Protein AF-A0AAE2YHD2-F1 (afdb_monomer_lite)

Radius of gyration: 17.14 Å; chains: 1; bounding box: 37×42×49 Å

Structure (mmCIF, N/CA/C/O backbone):
data_AF-A0AAE2YHD2-F1
#
_entry.id   AF-A0AAE2YHD2-F1
#
loop_
_atom_site.group_PDB
_atom_site.id
_atom_site.type_symbol
_atom_site.label_atom_id
_atom_site.label_alt_id
_atom_site.label_comp_id
_atom_site.label_asym_id
_atom_site.label_entity_id
_atom_site.label_seq_id
_atom_site.pdbx_PDB_ins_code
_atom_site.Cartn_x
_atom_site.Cartn_y
_atom_site.Cartn_z
_atom_site.occupancy
_atom_site.B_iso_or_equiv
_atom_site.auth_seq_id
_atom_site.auth_comp_id
_atom_site.auth_asym_id
_atom_site.auth_atom_id
_atom_site.pdbx_PDB_model_num
ATOM 1 N N . MET A 1 1 ? -0.816 31.999 5.909 1.00 39.34 1 MET A N 1
ATOM 2 C CA . MET A 1 1 ? -0.049 30.997 5.133 1.00 39.34 1 MET A CA 1
ATOM 3 C C . MET A 1 1 ? -0.759 30.844 3.803 1.00 39.34 1 MET A C 1
ATOM 5 O O . MET A 1 1 ? -1.896 30.396 3.809 1.00 39.34 1 MET A O 1
ATOM 9 N N . SER A 1 2 ? -0.170 31.330 2.710 1.00 42.66 2 SER A N 1
ATOM 10 C CA . SER A 1 2 ? -0.795 31.276 1.387 1.00 42.66 2 SER A CA 1
ATOM 11 C C . SER A 1 2 ? -0.943 29.819 0.939 1.00 42.66 2 SER A C 1
ATOM 13 O O . SER A 1 2 ? 0.023 29.054 0.925 1.00 42.66 2 SER A O 1
ATOM 15 N N . GLU A 1 3 ? -2.167 29.418 0.602 1.00 54.53 3 GLU A N 1
ATOM 16 C CA . GLU A 1 3 ? -2.413 28.194 -0.154 1.00 54.53 3 GLU A CA 1
ATOM 17 C C . GLU A 1 3 ? -1.799 28.386 -1.541 1.00 54.53 3 GLU A C 1
ATOM 19 O O . GLU A 1 3 ? -2.407 28.981 -2.427 1.00 54.53 3 GLU A O 1
ATOM 24 N N . SER A 1 4 ? -0.563 27.923 -1.741 1.00 54.78 4 SER A N 1
ATOM 25 C CA . SER A 1 4 ? -0.066 27.755 -3.104 1.00 54.78 4 SER A CA 1
ATOM 26 C C . SER A 1 4 ? -0.965 26.726 -3.794 1.00 54.78 4 SER A C 1
ATOM 28 O O . SER A 1 4 ? -1.002 25.545 -3.434 1.00 54.78 4 SER A O 1
ATOM 30 N N . SER A 1 5 ? -1.767 27.185 -4.752 1.00 63.53 5 SER A N 1
ATOM 31 C CA . SER A 1 5 ? -2.599 26.329 -5.587 1.00 63.53 5 SER A CA 1
ATOM 32 C C . SER A 1 5 ? -1.690 25.580 -6.558 1.00 63.53 5 SER A C 1
ATOM 34 O O . SER A 1 5 ? -1.483 25.983 -7.698 1.00 63.53 5 SER A O 1
ATOM 36 N N . TYR A 1 6 ? -1.084 24.482 -6.097 1.00 69.81 6 TYR A N 1
ATOM 37 C CA . TYR A 1 6 ? -0.305 23.603 -6.966 1.00 69.81 6 TYR A CA 1
ATOM 38 C C . TYR A 1 6 ? -1.170 23.176 -8.157 1.00 69.81 6 TYR A C 1
ATOM 40 O O . TYR A 1 6 ? -2.087 22.362 -8.018 1.00 69.81 6 TYR A O 1
ATOM 48 N N . GLN A 1 7 ? -0.886 23.727 -9.337 1.00 83.44 7 GLN A N 1
ATOM 49 C CA . GLN A 1 7 ? -1.590 23.358 -10.553 1.00 83.44 7 GLN A CA 1
ATOM 50 C C . GLN A 1 7 ? -1.144 21.951 -10.958 1.00 83.44 7 GLN A C 1
ATOM 52 O O . GLN A 1 7 ? -0.040 21.744 -11.460 1.00 83.44 7 GLN A O 1
ATOM 57 N N . VAL A 1 8 ? -2.005 20.959 -10.734 1.00 82.00 8 VAL A N 1
ATOM 58 C CA . VAL A 1 8 ? -1.753 19.585 -11.177 1.00 82.00 8 VAL A CA 1
ATOM 59 C C . VAL A 1 8 ? -2.098 19.491 -12.656 1.00 82.00 8 VAL A C 1
ATOM 61 O O . VAL A 1 8 ? -3.261 19.597 -13.039 1.00 82.00 8 VAL A O 1
ATOM 64 N N . ARG A 1 9 ? -1.081 19.278 -13.491 1.00 88.50 9 ARG A N 1
ATOM 65 C CA . ARG A 1 9 ? -1.244 19.030 -14.926 1.00 88.50 9 ARG A CA 1
ATOM 66 C C . ARG A 1 9 ? -1.002 17.555 -15.227 1.00 88.50 9 ARG A C 1
ATOM 68 O O . ARG A 1 9 ? -0.116 16.932 -14.645 1.00 88.50 9 ARG A O 1
ATOM 75 N N . SER A 1 10 ? -1.790 16.996 -16.137 1.00 87.12 10 SER A N 1
ATOM 76 C CA . SER A 1 10 ? -1.624 15.628 -16.626 1.00 87.12 10 SER A CA 1
ATOM 77 C C . SER A 1 10 ? -1.395 15.637 -18.128 1.00 87.12 10 SER A C 1
ATOM 79 O O . SER A 1 10 ? -2.208 16.189 -18.865 1.00 87.12 10 SER A O 1
ATOM 81 N N . TYR A 1 11 ? -0.332 14.976 -18.573 1.00 91.31 11 TYR A N 1
ATOM 82 C CA . TYR A 1 11 ? 0.021 14.868 -19.984 1.00 91.31 11 TYR A CA 1
ATOM 83 C C . TYR A 1 11 ? -0.033 13.409 -20.427 1.00 91.31 11 TYR A C 1
ATOM 85 O O . TYR A 1 11 ? 0.329 12.503 -19.672 1.00 91.31 11 TYR A O 1
ATOM 93 N N . LYS A 1 12 ? -0.469 13.177 -21.666 1.00 91.50 12 LYS A N 1
ATOM 94 C CA . LYS A 1 12 ? -0.352 11.873 -22.319 1.00 91.50 12 LYS A CA 1
ATOM 95 C C . LYS A 1 12 ? 0.932 11.869 -23.140 1.00 91.50 12 LYS A C 1
ATOM 97 O O . LYS A 1 12 ? 1.025 12.586 -24.129 1.00 91.50 12 LYS A O 1
ATOM 102 N N . VAL A 1 13 ? 1.899 11.054 -22.739 1.00 89.50 13 VAL A N 1
ATOM 103 C CA . VAL A 1 13 ? 3.181 10.916 -23.441 1.00 89.50 13 VAL A CA 1
ATOM 104 C C . VAL A 1 13 ? 3.163 9.613 -24.234 1.00 89.50 13 VAL A C 1
ATOM 106 O O . VAL A 1 13 ? 2.867 8.556 -23.677 1.00 89.50 13 VAL A O 1
ATOM 109 N N . LYS A 1 14 ? 3.440 9.683 -25.540 1.00 92.31 14 LYS A N 1
ATOM 110 C CA . LYS A 1 14 ? 3.666 8.487 -26.364 1.00 92.31 14 LYS A CA 1
ATOM 111 C C . LYS A 1 14 ? 5.089 7.986 -26.106 1.00 92.31 14 LYS A C 1
ATOM 113 O O . LYS A 1 14 ? 6.019 8.784 -26.126 1.00 92.31 14 LYS A O 1
ATOM 118 N N . HIS A 1 15 ? 5.256 6.689 -25.870 1.00 88.81 15 HIS A N 1
ATOM 119 C CA . HIS A 1 15 ? 6.564 6.054 -25.704 1.00 88.81 15 HIS A CA 1
ATOM 120 C C . HIS A 1 15 ? 6.537 4.638 -26.285 1.00 88.81 15 HIS A C 1
ATOM 122 O O . HIS A 1 15 ? 5.486 3.998 -26.295 1.00 88.81 15 HIS A O 1
ATOM 128 N N . ASN A 1 16 ? 7.703 4.133 -2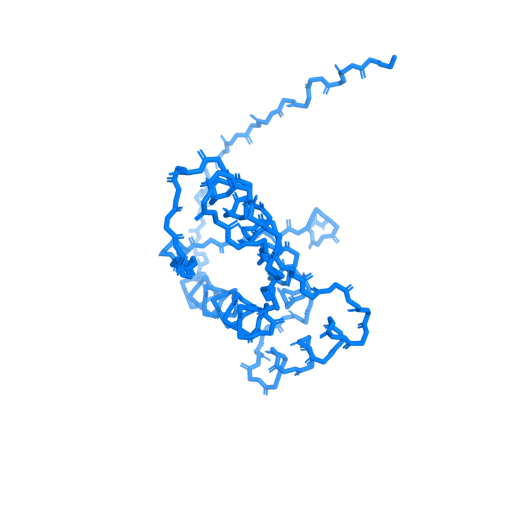6.690 1.00 91.50 16 ASN A N 1
ATOM 129 C CA . ASN A 1 16 ? 7.861 2.766 -27.202 1.00 91.50 16 ASN A CA 1
ATOM 130 C C . ASN A 1 16 ? 8.434 1.795 -26.150 1.00 91.50 16 ASN A C 1
ATOM 132 O O . ASN A 1 16 ? 8.624 0.619 -26.435 1.00 91.50 16 ASN A O 1
ATOM 136 N N . CYS A 1 17 ? 8.702 2.267 -24.925 1.00 88.50 17 CYS A N 1
ATOM 137 C CA . CYS A 1 17 ? 9.241 1.436 -23.845 1.00 88.50 17 CYS A CA 1
ATOM 138 C C . CYS A 1 17 ? 8.223 0.392 -23.356 1.00 88.50 17 CYS A C 1
ATOM 140 O O . CYS A 1 17 ? 7.089 0.755 -23.021 1.00 88.50 17 CYS A O 1
ATOM 142 N N . ASP A 1 18 ? 8.635 -0.871 -23.214 1.00 91.94 18 ASP A N 1
ATOM 143 C CA . ASP A 1 18 ? 7.814 -1.877 -22.536 1.00 91.94 18 ASP A CA 1
ATOM 14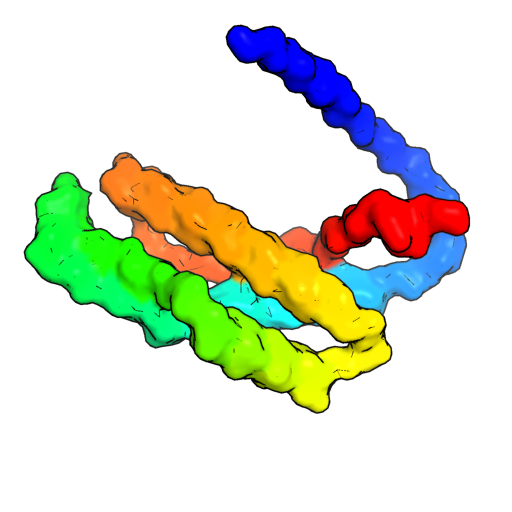4 C C . ASP A 1 18 ? 7.915 -1.728 -21.013 1.00 91.94 18 ASP A C 1
ATOM 146 O O . ASP A 1 18 ? 8.853 -2.179 -20.359 1.00 91.94 18 ASP A O 1
ATOM 150 N N . VAL A 1 19 ? 6.908 -1.075 -20.437 1.00 93.19 19 VAL A N 1
ATOM 151 C CA . VAL A 1 19 ? 6.785 -0.872 -18.988 1.00 93.19 19 VAL A CA 1
ATOM 152 C C . VAL A 1 19 ? 5.786 -1.832 -18.342 1.00 93.19 19 VAL A C 1
ATOM 154 O O . VAL A 1 19 ? 5.531 -1.730 -17.140 1.00 93.19 19 VAL A O 1
ATOM 157 N N . LYS A 1 20 ? 5.181 -2.762 -19.097 1.00 94.06 20 LYS A N 1
ATOM 158 C CA . LYS A 1 20 ? 4.080 -3.601 -18.591 1.00 94.06 20 LYS A CA 1
ATOM 159 C C . LYS A 1 20 ? 4.524 -4.451 -17.411 1.00 94.06 20 LYS A C 1
ATOM 161 O O . LYS A 1 20 ? 3.838 -4.471 -16.386 1.00 94.06 20 LYS A O 1
ATOM 166 N N . TRP A 1 21 ? 5.671 -5.114 -17.548 1.00 94.81 21 TRP A N 1
ATOM 167 C CA . TRP A 1 21 ? 6.214 -5.972 -16.499 1.00 94.81 21 TRP A CA 1
ATOM 168 C C . TRP A 1 21 ? 6.569 -5.173 -15.243 1.00 94.81 21 TRP A C 1
ATOM 170 O O . TRP A 1 21 ? 6.206 -5.569 -14.138 1.00 94.81 21 TRP A O 1
ATOM 180 N N . PHE A 1 22 ? 7.164 -3.991 -15.406 1.00 95.38 22 PHE A N 1
ATOM 181 C CA . PHE A 1 22 ? 7.470 -3.099 -14.290 1.00 95.38 22 PHE A CA 1
ATOM 182 C C . PHE A 1 22 ? 6.222 -2.636 -13.535 1.00 95.38 22 PHE A C 1
ATOM 184 O O . PHE A 1 22 ? 6.163 -2.723 -12.306 1.00 95.38 22 PHE A O 1
ATOM 191 N N . LEU A 1 23 ? 5.197 -2.184 -14.258 1.00 96.06 23 LEU A N 1
ATOM 192 C CA . LEU A 1 23 ? 3.944 -1.752 -13.645 1.00 96.06 23 LEU A CA 1
ATOM 193 C C . LEU A 1 23 ? 3.230 -2.906 -12.929 1.00 96.06 23 LEU A C 1
ATOM 195 O O . LEU A 1 23 ? 2.616 -2.691 -11.883 1.00 96.06 23 LEU A O 1
ATOM 199 N N . GLU A 1 24 ? 3.316 -4.119 -13.475 1.00 96.62 24 GLU A N 1
ATOM 200 C CA . GLU A 1 24 ? 2.768 -5.319 -12.848 1.00 96.62 24 GLU A CA 1
ATOM 201 C C . GLU A 1 24 ? 3.534 -5.676 -11.572 1.00 96.62 24 GLU A C 1
ATOM 203 O O . GLU A 1 24 ? 2.929 -5.811 -10.508 1.00 96.62 24 GLU A O 1
ATOM 208 N N . ALA A 1 25 ? 4.862 -5.745 -11.641 1.00 96.31 25 ALA A N 1
ATOM 209 C CA . ALA A 1 25 ? 5.718 -6.022 -10.495 1.00 96.31 25 ALA A CA 1
ATOM 210 C C . ALA A 1 25 ? 5.505 -4.996 -9.371 1.00 96.31 25 ALA A C 1
ATOM 212 O O . ALA A 1 25 ? 5.341 -5.373 -8.209 1.00 96.31 25 ALA A O 1
ATOM 213 N N . TYR A 1 26 ? 5.419 -3.702 -9.700 1.00 97.25 26 TYR A N 1
ATOM 214 C CA . TYR A 1 26 ? 5.133 -2.660 -8.713 1.00 97.25 26 TYR A CA 1
ATOM 215 C C . TYR A 1 26 ? 3.725 -2.794 -8.115 1.00 97.25 26 TYR A C 1
ATOM 217 O O . TYR A 1 26 ? 3.553 -2.606 -6.909 1.00 97.25 26 TYR A O 1
ATOM 225 N N . ARG A 1 27 ? 2.712 -3.165 -8.914 1.00 97.50 27 ARG A N 1
ATOM 226 C CA . ARG A 1 27 ? 1.356 -3.449 -8.409 1.00 97.50 27 ARG A CA 1
ATOM 227 C C . ARG A 1 27 ? 1.388 -4.555 -7.352 1.00 97.50 27 ARG A C 1
ATOM 229 O O . ARG A 1 27 ? 0.788 -4.387 -6.288 1.00 97.50 27 ARG A O 1
ATOM 236 N N . TRP A 1 28 ? 2.109 -5.647 -7.616 1.00 97.06 28 TRP A N 1
ATOM 237 C CA . TRP A 1 28 ? 2.293 -6.745 -6.661 1.00 97.06 28 TRP A CA 1
ATOM 238 C C . TRP A 1 28 ? 3.066 -6.310 -5.416 1.00 97.06 28 TRP A C 1
ATOM 240 O O . TRP A 1 28 ? 2.640 -6.613 -4.302 1.00 97.06 28 TRP A O 1
ATOM 250 N N . LEU A 1 29 ? 4.152 -5.549 -5.578 1.00 97.56 29 LEU A N 1
ATOM 251 C CA . LEU A 1 29 ? 4.941 -5.002 -4.471 1.00 97.56 29 LEU A CA 1
ATOM 252 C C . LEU A 1 29 ? 4.081 -4.131 -3.544 1.00 97.56 29 LEU A C 1
ATOM 254 O O . LEU A 1 29 ? 4.108 -4.289 -2.323 1.00 97.56 29 LEU A O 1
ATOM 258 N N . LEU A 1 30 ? 3.272 -3.242 -4.126 1.00 97.94 30 LEU A N 1
ATOM 259 C CA . LEU A 1 30 ? 2.356 -2.379 -3.389 1.00 97.94 30 LEU A CA 1
ATOM 260 C C . LEU A 1 30 ? 1.270 -3.186 -2.670 1.00 97.94 30 LEU A C 1
ATOM 262 O O . LEU A 1 30 ? 0.961 -2.889 -1.514 1.00 97.94 30 LEU A O 1
ATOM 266 N N . GLN A 1 31 ? 0.710 -4.214 -3.315 1.00 98.06 31 GLN A N 1
ATOM 267 C CA . GLN A 1 31 ? -0.262 -5.095 -2.668 1.00 98.06 31 GLN A CA 1
ATOM 268 C C . GLN A 1 31 ? 0.364 -5.840 -1.487 1.00 98.06 31 GLN A C 1
ATOM 270 O O . GLN A 1 31 ? -0.213 -5.831 -0.403 1.00 98.06 31 GLN A O 1
ATOM 275 N N . ARG A 1 32 ? 1.570 -6.400 -1.647 1.00 97.69 32 ARG A N 1
ATOM 276 C CA . ARG A 1 32 ? 2.309 -7.049 -0.553 1.00 97.69 32 ARG A CA 1
ATOM 277 C C . ARG A 1 32 ? 2.558 -6.088 0.608 1.00 97.69 32 ARG A C 1
ATOM 279 O O . ARG A 1 32 ? 2.366 -6.464 1.759 1.00 97.69 32 ARG A O 1
ATOM 286 N N . ALA A 1 33 ? 2.910 -4.834 0.324 1.00 98.00 33 ALA A N 1
ATOM 287 C CA . ALA A 1 33 ? 3.097 -3.822 1.362 1.00 98.00 33 ALA A CA 1
ATOM 288 C C . ALA A 1 33 ? 1.802 -3.551 2.152 1.00 98.00 33 ALA A C 1
ATOM 290 O O . ALA A 1 33 ? 1.834 -3.421 3.379 1.00 98.00 33 ALA A O 1
ATOM 291 N N . ILE A 1 34 ? 0.656 -3.488 1.462 1.00 98.38 34 ILE A N 1
ATOM 292 C CA . ILE A 1 34 ? -0.666 -3.363 2.094 1.00 98.38 34 ILE A CA 1
ATOM 293 C C . ILE A 1 34 ? -0.986 -4.606 2.921 1.00 98.38 34 ILE A C 1
ATOM 295 O O . ILE A 1 34 ? -1.455 -4.462 4.045 1.00 98.38 34 ILE A O 1
ATOM 299 N N . ASP A 1 35 ? -0.727 -5.797 2.388 1.00 98.25 35 ASP A N 1
ATOM 300 C CA . ASP A 1 35 ? -1.035 -7.074 3.029 1.00 98.25 35 ASP A CA 1
ATOM 301 C C . ASP A 1 35 ? -0.276 -7.249 4.341 1.00 98.25 35 ASP A C 1
ATOM 303 O O . ASP A 1 35 ? -0.894 -7.495 5.376 1.00 98.25 35 ASP A O 1
ATOM 307 N N . GLU A 1 36 ? 1.039 -7.050 4.319 1.00 98.00 36 GLU A N 1
ATOM 308 C CA . GLU A 1 36 ? 1.879 -7.158 5.513 1.00 98.00 36 GLU A CA 1
ATOM 309 C C . GLU A 1 36 ? 1.524 -6.095 6.557 1.00 98.00 36 GLU A C 1
ATOM 311 O O . GLU A 1 36 ? 1.410 -6.392 7.747 1.00 98.00 36 GLU A O 1
ATOM 316 N N . THR A 1 37 ? 1.249 -4.861 6.125 1.00 98.12 37 THR A N 1
ATOM 317 C CA . THR A 1 37 ? 0.795 -3.815 7.052 1.00 98.12 37 THR A CA 1
ATOM 318 C C . THR A 1 37 ? -0.576 -4.144 7.639 1.00 98.12 37 THR A C 1
ATOM 320 O O . THR A 1 37 ? -0.789 -3.925 8.827 1.00 98.12 37 THR A O 1
ATOM 323 N N . TRP A 1 38 ? -1.498 -4.680 6.834 1.00 98.25 38 TRP A N 1
ATOM 324 C CA . TRP A 1 38 ? -2.851 -5.048 7.253 1.00 98.25 38 TRP A CA 1
ATOM 325 C C . TRP A 1 38 ? -2.856 -6.165 8.296 1.00 98.25 38 TRP A C 1
ATOM 327 O O . TRP A 1 38 ? -3.567 -6.044 9.292 1.00 98.25 38 TRP A O 1
ATOM 337 N N . LYS A 1 39 ? -2.049 -7.217 8.095 1.00 97.75 39 LYS A N 1
ATOM 338 C CA . LYS A 1 39 ? -1.891 -8.330 9.052 1.00 97.75 39 LYS A CA 1
ATOM 339 C C . LYS A 1 39 ? -1.470 -7.845 10.443 1.00 97.75 39 LYS A C 1
ATOM 341 O O . LYS A 1 39 ? -1.890 -8.415 11.439 1.00 97.75 39 LYS A O 1
ATOM 346 N N . ASN A 1 40 ? -0.691 -6.766 10.498 1.00 97.88 40 ASN A N 1
ATOM 347 C CA . ASN A 1 40 ? -0.154 -6.186 11.727 1.00 97.88 40 ASN A CA 1
ATOM 348 C C . ASN A 1 40 ? -1.002 -5.020 12.283 1.00 97.88 40 ASN A C 1
ATOM 350 O O . ASN A 1 40 ? -0.539 -4.271 13.145 1.00 97.88 40 ASN A O 1
ATOM 354 N N . ILE A 1 41 ? -2.233 -4.817 11.793 1.00 97.25 41 ILE A N 1
ATOM 355 C CA . ILE A 1 41 ? -3.158 -3.829 12.369 1.00 97.25 41 ILE A CA 1
ATOM 356 C C . ILE A 1 41 ? -3.729 -4.373 13.676 1.00 97.25 41 ILE A C 1
ATOM 358 O O . ILE A 1 41 ? -4.420 -5.391 13.685 1.00 97.25 41 ILE A O 1
ATOM 362 N N . THR A 1 42 ? -3.538 -3.625 14.760 1.00 96.56 42 THR A N 1
ATOM 363 C CA . THR A 1 42 ? -4.201 -3.902 16.036 1.00 96.56 42 THR A CA 1
ATOM 364 C C . THR A 1 42 ? -5.533 -3.159 16.126 1.00 96.56 42 THR A C 1
ATOM 366 O O . THR A 1 42 ? -5.705 -2.068 15.573 1.00 96.56 42 THR A O 1
ATOM 369 N N . TRP A 1 43 ? -6.508 -3.757 16.808 1.00 94.50 43 TRP A N 1
ATOM 370 C CA . TRP A 1 43 ? -7.860 -3.217 16.944 1.00 94.50 43 TRP A CA 1
ATOM 371 C C . TRP A 1 43 ? -8.116 -2.899 18.409 1.00 94.50 43 TRP A C 1
ATOM 373 O O . TRP A 1 43 ? -8.135 -3.803 19.233 1.00 94.50 43 TRP A O 1
ATOM 383 N N . LYS A 1 44 ? -8.298 -1.618 18.740 1.00 91.62 44 LYS A N 1
ATOM 384 C CA . LYS A 1 44 ? -8.678 -1.226 20.102 1.00 91.62 44 LYS A CA 1
ATOM 385 C C . LYS A 1 44 ? -10.192 -1.257 20.261 1.00 91.62 44 LYS A C 1
ATOM 387 O O . LYS A 1 44 ? -10.909 -0.712 19.416 1.00 91.62 44 LYS A O 1
ATOM 392 N N . GLU A 1 45 ? -10.641 -1.771 21.401 1.00 80.81 45 GLU A N 1
ATOM 393 C CA . GLU A 1 45 ? -12.031 -1.795 21.885 1.00 80.81 45 GLU A CA 1
ATOM 394 C C . GLU A 1 45 ? -12.552 -0.414 22.311 1.00 80.81 45 GLU A C 1
ATOM 396 O O . GLU A 1 45 ? -13.369 -0.263 23.207 1.00 80.81 45 GLU A O 1
ATOM 401 N N . LYS A 1 46 ? -12.094 0.644 21.644 1.00 76.31 46 LYS A N 1
ATOM 402 C CA . LYS A 1 46 ? -12.741 1.945 21.735 1.00 76.31 46 LYS A CA 1
ATOM 403 C C . LYS A 1 46 ? -13.749 2.014 20.605 1.00 76.31 46 LYS A C 1
ATOM 405 O O . LYS A 1 46 ? -13.373 2.057 19.436 1.00 76.31 46 LYS A O 1
ATOM 410 N N . ILE A 1 47 ? -15.026 1.988 20.951 1.00 72.00 47 ILE A N 1
ATOM 411 C CA . ILE A 1 47 ? -16.103 1.966 19.972 1.00 72.00 47 ILE A CA 1
ATOM 412 C C . ILE A 1 47 ? -16.403 3.402 19.525 1.00 72.00 47 ILE A C 1
ATOM 414 O O . ILE A 1 47 ? -16.953 4.197 20.277 1.00 72.00 47 ILE A O 1
ATOM 418 N N . ILE A 1 48 ? -16.071 3.745 18.277 1.00 71.38 48 ILE A N 1
ATOM 419 C CA . ILE A 1 48 ? -16.572 4.966 17.625 1.00 71.38 48 ILE A CA 1
ATOM 420 C C . ILE A 1 48 ? -17.696 4.544 16.691 1.00 71.38 48 ILE A C 1
ATOM 422 O O . ILE A 1 48 ? -17.452 3.774 15.764 1.00 71.38 48 ILE A O 1
ATOM 426 N N . LYS A 1 49 ? -18.922 5.038 16.911 1.00 75.12 49 LYS A N 1
ATOM 427 C CA . LYS A 1 49 ? -20.085 4.715 16.059 1.00 75.12 49 LYS A CA 1
ATOM 428 C C . LYS A 1 49 ? -20.254 3.198 15.837 1.00 75.12 49 LYS A C 1
ATOM 430 O O . LYS A 1 49 ? -20.388 2.752 14.700 1.00 75.12 49 LYS A O 1
ATOM 435 N N . LYS A 1 50 ? -20.193 2.402 16.915 1.00 82.62 50 LYS A N 1
ATOM 436 C CA . LYS A 1 50 ? -20.282 0.924 16.884 1.00 82.62 50 LYS A CA 1
ATOM 437 C C . LYS A 1 50 ? -19.125 0.214 16.142 1.00 82.62 50 LYS A C 1
ATOM 439 O O . LYS A 1 50 ? -19.302 -0.891 15.644 1.00 82.62 50 LYS A O 1
ATOM 444 N N . ARG A 1 51 ? -17.933 0.827 16.041 1.00 86.19 51 ARG A N 1
ATOM 445 C CA . ARG A 1 51 ? -16.758 0.252 15.348 1.00 86.19 51 ARG A CA 1
ATOM 446 C C . ARG A 1 51 ? -15.475 0.302 16.178 1.00 86.19 51 ARG A C 1
ATOM 448 O O . ARG A 1 51 ? -15.166 1.336 16.764 1.00 86.19 51 ARG A O 1
ATOM 455 N N . LEU A 1 52 ? -14.691 -0.780 16.121 1.00 92.56 52 LEU A N 1
ATOM 456 C CA . LEU A 1 52 ? -13.331 -0.873 16.680 1.00 92.56 52 LEU A CA 1
ATOM 457 C C . LEU A 1 52 ? -12.367 0.073 15.961 1.00 92.56 52 LEU A C 1
ATOM 459 O O . LEU A 1 52 ? -12.436 0.193 14.736 1.00 92.56 52 LEU A O 1
ATOM 463 N N . ILE A 1 53 ? -11.423 0.687 16.676 1.00 93.75 53 ILE A N 1
ATOM 464 C CA . ILE A 1 53 ? -10.436 1.592 16.070 1.00 93.75 53 ILE A CA 1
ATOM 465 C C . ILE A 1 53 ? -9.218 0.796 15.576 1.00 93.75 53 ILE A C 1
ATOM 467 O O . ILE A 1 53 ? -8.500 0.233 16.404 1.00 93.75 53 ILE A O 1
ATOM 471 N N . PRO A 1 54 ? -8.908 0.809 14.263 1.00 95.75 54 PRO A N 1
ATOM 472 C CA . PRO A 1 54 ? -7.678 0.220 13.752 1.00 95.75 54 PRO A CA 1
ATOM 473 C C . PRO A 1 54 ? -6.476 1.124 14.040 1.00 95.75 54 PRO A C 1
ATOM 475 O O . PRO A 1 54 ? -6.480 2.331 13.736 1.00 95.75 54 PRO A O 1
ATOM 478 N N . ILE A 1 55 ? -5.417 0.516 14.562 1.00 96.31 55 ILE A N 1
ATOM 479 C CA . ILE A 1 55 ? -4.099 1.107 14.754 1.00 96.31 55 ILE A CA 1
ATOM 480 C C . ILE A 1 55 ? -3.166 0.507 13.715 1.00 96.31 55 ILE A C 1
ATOM 482 O O . ILE A 1 55 ? -2.805 -0.663 13.754 1.00 96.31 55 ILE A O 1
ATOM 486 N N . ILE A 1 56 ? -2.787 1.347 12.757 1.00 97.12 56 ILE A N 1
ATOM 487 C CA . ILE A 1 56 ? -1.831 0.982 11.716 1.00 97.12 56 ILE A CA 1
ATOM 488 C C . ILE A 1 56 ? -0.425 1.066 12.330 1.00 97.12 56 ILE A C 1
ATOM 490 O O . ILE A 1 56 ? -0.106 2.133 12.875 1.00 97.12 56 ILE A O 1
ATOM 494 N N . PRO A 1 57 ? 0.414 0.018 12.227 1.00 97.00 57 PRO A N 1
ATOM 495 C CA . PRO A 1 57 ? 1.772 0.026 12.767 1.00 97.00 57 PRO A CA 1
ATOM 496 C C . PRO A 1 57 ? 2.601 1.104 12.071 1.00 97.00 57 PRO A C 1
ATOM 498 O O . PRO A 1 57 ? 2.513 1.274 10.858 1.00 97.00 57 PRO A O 1
ATOM 501 N N . LYS A 1 58 ? 3.381 1.885 12.822 1.00 95.25 58 LYS A N 1
ATOM 502 C CA . LYS A 1 58 ? 4.156 3.025 12.286 1.00 95.25 58 LYS A CA 1
ATOM 503 C C . LYS A 1 58 ? 5.602 3.077 12.771 1.00 95.25 58 LYS A C 1
ATOM 505 O O . LYS A 1 58 ? 6.305 4.004 12.359 1.00 95.25 58 LYS A O 1
ATOM 510 N N . SER A 1 59 ? 6.017 2.138 13.623 1.00 97.06 59 SER A N 1
ATOM 511 C CA . SER A 1 59 ? 7.374 2.106 14.165 1.00 97.06 59 SER A CA 1
ATOM 512 C C . SER A 1 59 ? 8.402 2.008 13.038 1.00 97.06 59 SER A C 1
ATOM 514 O O . SER A 1 59 ? 8.136 1.450 11.967 1.00 97.06 59 SER A O 1
ATOM 516 N N . ASN A 1 60 ? 9.572 2.603 13.262 1.00 95.88 60 ASN A N 1
ATOM 517 C CA . ASN A 1 60 ? 10.657 2.570 12.284 1.00 95.88 60 ASN A CA 1
ATOM 518 C C . ASN A 1 60 ? 11.164 1.142 12.072 1.00 95.88 60 ASN A C 1
ATOM 520 O O . ASN A 1 60 ? 11.416 0.754 10.936 1.00 95.88 60 ASN A O 1
ATOM 524 N N . GLU A 1 61 ? 11.211 0.345 13.138 1.00 96.94 61 GLU A N 1
ATOM 525 C CA . GLU A 1 61 ? 11.536 -1.078 13.080 1.00 96.94 61 GLU A CA 1
ATOM 526 C C . GLU A 1 61 ? 10.574 -1.849 12.170 1.00 96.94 61 GLU A C 1
ATOM 528 O O . GLU A 1 61 ? 11.012 -2.521 11.237 1.00 96.94 61 GLU A O 1
ATOM 533 N N . PHE A 1 62 ? 9.259 -1.666 12.347 1.00 97.12 62 PHE A N 1
ATOM 534 C CA . PHE A 1 62 ? 8.266 -2.305 11.484 1.00 97.12 62 PHE A CA 1
ATOM 535 C C . PHE A 1 62 ? 8.470 -1.921 10.016 1.00 97.12 62 PHE A C 1
ATOM 537 O O . PHE A 1 62 ? 8.480 -2.782 9.140 1.00 97.12 62 PHE A O 1
ATOM 544 N N . LYS A 1 63 ? 8.678 -0.629 9.733 1.00 96.38 63 LYS A N 1
ATOM 545 C CA . LYS A 1 63 ? 8.922 -0.154 8.363 1.00 96.38 63 LYS A CA 1
ATOM 546 C C . LYS A 1 63 ? 10.215 -0.722 7.776 1.00 96.38 63 LYS A C 1
ATOM 548 O O . LYS A 1 63 ? 10.229 -1.052 6.593 1.00 96.38 63 LYS A O 1
ATOM 553 N N . ARG A 1 64 ? 11.277 -0.856 8.578 1.00 96.81 64 ARG A N 1
ATOM 554 C CA . ARG A 1 64 ? 12.551 -1.463 8.167 1.00 96.81 64 ARG A CA 1
ATOM 555 C C . ARG A 1 64 ? 12.363 -2.941 7.824 1.00 96.81 64 ARG A C 1
ATOM 557 O O . ARG A 1 64 ? 12.783 -3.368 6.753 1.00 96.81 64 ARG A O 1
ATOM 564 N N . ASN A 1 65 ? 11.662 -3.691 8.670 1.00 97.50 65 ASN A N 1
ATOM 565 C CA . ASN A 1 65 ? 11.372 -5.108 8.440 1.00 97.50 65 ASN A CA 1
ATOM 566 C C . ASN A 1 65 ? 10.467 -5.313 7.219 1.00 97.50 65 ASN A C 1
ATOM 568 O O . ASN A 1 65 ? 10.744 -6.170 6.378 1.00 97.50 65 ASN A O 1
ATOM 572 N N . LEU A 1 66 ? 9.443 -4.468 7.063 1.00 97.62 66 LEU A N 1
ATOM 573 C CA . LEU A 1 66 ? 8.589 -4.446 5.879 1.00 97.62 66 LEU A CA 1
ATOM 574 C C . LEU A 1 66 ? 9.414 -4.206 4.611 1.00 97.62 66 LEU A C 1
ATOM 576 O O . LEU A 1 66 ? 9.286 -4.954 3.646 1.00 97.62 66 LEU A O 1
ATOM 580 N N . ARG A 1 67 ? 10.297 -3.203 4.620 1.00 97.44 67 ARG A N 1
ATOM 581 C CA . ARG A 1 67 ? 11.192 -2.909 3.496 1.00 97.44 67 ARG A CA 1
ATOM 582 C C . ARG A 1 67 ? 12.071 -4.103 3.142 1.00 97.44 67 ARG A C 1
ATOM 584 O O . ARG A 1 67 ? 12.114 -4.490 1.980 1.00 97.44 67 ARG A O 1
ATOM 591 N N . ASN A 1 68 ? 12.720 -4.709 4.132 1.00 97.44 68 ASN A N 1
ATOM 592 C CA . ASN A 1 68 ? 13.579 -5.873 3.918 1.00 97.44 68 ASN A CA 1
ATOM 593 C C . ASN A 1 68 ? 12.796 -7.049 3.313 1.00 97.44 68 ASN A C 1
ATOM 595 O O . ASN A 1 68 ? 13.275 -7.686 2.382 1.00 97.44 68 ASN A O 1
ATOM 599 N N . SER A 1 69 ? 11.570 -7.298 3.785 1.00 96.56 69 SER A N 1
ATOM 600 C CA . SER A 1 69 ? 10.682 -8.336 3.239 1.00 96.56 69 SER A CA 1
ATOM 601 C C . SER A 1 69 ? 10.281 -8.071 1.783 1.00 96.56 69 SER A C 1
ATOM 603 O O . SER A 1 69 ? 10.286 -8.983 0.951 1.00 96.56 69 SER A O 1
ATOM 605 N N . LEU A 1 70 ? 9.974 -6.814 1.449 1.00 96.56 70 LEU A N 1
ATOM 606 C CA . LEU A 1 70 ? 9.615 -6.410 0.089 1.00 96.56 70 LEU A CA 1
ATOM 607 C C . LEU A 1 70 ? 10.789 -6.553 -0.888 1.00 96.56 70 LEU A C 1
ATOM 609 O O . LEU A 1 70 ? 10.562 -6.905 -2.041 1.00 96.56 70 LEU A O 1
ATOM 613 N N . LEU A 1 71 ? 12.024 -6.330 -0.428 1.00 96.88 71 LEU A N 1
ATOM 614 C CA . LEU A 1 71 ? 13.220 -6.399 -1.268 1.00 96.88 71 LEU A CA 1
ATOM 615 C C . LEU A 1 71 ? 13.671 -7.822 -1.620 1.00 96.88 71 LEU A C 1
ATOM 617 O O . LEU A 1 71 ? 14.310 -7.985 -2.652 1.00 96.88 71 LEU A O 1
ATOM 621 N N . ARG A 1 72 ? 13.322 -8.850 -0.828 1.00 92.88 72 ARG A N 1
ATOM 622 C CA . ARG A 1 72 ? 13.819 -10.231 -1.030 1.00 92.88 72 ARG A CA 1
ATOM 623 C C . ARG A 1 72 ? 13.597 -10.790 -2.441 1.00 92.88 72 ARG A C 1
ATOM 625 O O . ARG A 1 72 ? 14.438 -11.532 -2.919 1.00 92.88 72 ARG A O 1
ATOM 632 N N . ASN A 1 73 ? 12.501 -10.409 -3.100 1.00 85.12 73 ASN A N 1
ATOM 633 C CA . ASN A 1 73 ? 12.159 -10.853 -4.460 1.00 85.12 73 ASN A CA 1
ATOM 634 C C . ASN A 1 73 ? 11.926 -9.652 -5.395 1.00 85.12 73 ASN A C 1
ATOM 636 O O . ASN A 1 73 ? 11.047 -9.693 -6.258 1.00 85.12 73 ASN A O 1
ATOM 640 N N . TRP A 1 74 ? 12.626 -8.538 -5.157 1.00 95.44 74 TRP A N 1
ATOM 641 C CA . TRP A 1 74 ? 12.482 -7.315 -5.943 1.00 95.44 74 TRP A CA 1
ATOM 642 C C . TRP A 1 74 ? 13.668 -7.129 -6.883 1.00 95.44 74 TRP A C 1
ATOM 644 O O . TRP A 1 74 ? 14.817 -7.124 -6.463 1.00 95.44 74 TRP A O 1
ATOM 654 N N . VAL A 1 75 ? 13.356 -6.948 -8.160 1.00 93.00 75 VAL A N 1
ATOM 655 C CA . VAL A 1 75 ? 14.309 -6.955 -9.282 1.00 93.00 75 VAL A CA 1
ATOM 656 C C . VAL A 1 75 ? 14.629 -5.561 -9.829 1.00 93.00 75 VAL A C 1
ATOM 658 O O . VAL A 1 75 ? 15.554 -5.406 -10.615 1.00 93.00 75 VAL A O 1
ATOM 661 N N . PHE A 1 76 ? 13.882 -4.534 -9.416 1.00 93.81 76 PHE A N 1
ATOM 662 C CA . PHE A 1 76 ? 14.126 -3.145 -9.819 1.00 93.81 76 PHE A CA 1
ATOM 663 C C . PHE A 1 76 ? 14.820 -2.355 -8.704 1.00 93.81 76 PHE A C 1
ATOM 665 O O . PHE A 1 76 ? 15.066 -2.857 -7.608 1.00 93.81 76 PHE A O 1
ATOM 672 N N . CYS A 1 77 ? 15.072 -1.066 -8.941 1.00 92.38 77 CYS A N 1
ATOM 673 C CA . CYS A 1 77 ? 15.691 -0.184 -7.958 1.00 92.38 77 CYS A CA 1
ATOM 674 C C . CYS A 1 77 ? 14.968 -0.215 -6.598 1.00 92.38 77 CYS A C 1
ATOM 676 O O . CYS A 1 77 ? 13.738 -0.111 -6.512 1.00 92.38 77 CYS A O 1
ATOM 678 N N . ALA A 1 78 ? 15.749 -0.290 -5.518 1.00 93.94 78 ALA A N 1
ATOM 679 C CA . ALA A 1 78 ? 15.241 -0.438 -4.154 1.00 93.94 78 ALA A CA 1
ATOM 680 C C . ALA A 1 78 ? 14.317 0.711 -3.709 1.00 93.94 78 ALA A C 1
ATOM 682 O O . ALA A 1 78 ? 13.399 0.496 -2.919 1.00 93.94 78 ALA A O 1
ATOM 683 N N . HIS A 1 79 ? 14.499 1.920 -4.252 1.00 92.25 79 HIS A N 1
ATOM 684 C CA . HIS A 1 79 ? 13.667 3.078 -3.911 1.00 92.25 79 HIS A CA 1
ATOM 685 C C . HIS A 1 79 ? 12.182 2.882 -4.274 1.00 92.25 79 HIS A C 1
ATOM 687 O O . HIS A 1 79 ? 11.312 3.550 -3.707 1.00 92.25 79 HIS A O 1
ATOM 693 N N . TYR A 1 80 ? 11.855 1.964 -5.192 1.00 95.25 80 TYR A N 1
ATOM 694 C CA . TYR A 1 80 ? 10.465 1.624 -5.493 1.00 95.25 80 TYR A CA 1
ATOM 695 C C . TYR A 1 80 ? 9.786 0.874 -4.344 1.00 95.25 80 TYR A C 1
ATOM 697 O O . TYR A 1 80 ? 8.587 1.067 -4.146 1.00 95.25 80 TYR A O 1
ATOM 705 N N . ALA A 1 81 ? 10.530 0.118 -3.530 1.00 95.50 81 ALA A N 1
ATOM 706 C CA . ALA A 1 81 ? 10.001 -0.457 -2.294 1.00 95.50 81 ALA A CA 1
ATOM 707 C C . ALA A 1 81 ? 9.628 0.649 -1.295 1.00 95.50 81 ALA A C 1
ATOM 709 O O . ALA A 1 81 ? 8.527 0.644 -0.748 1.00 95.50 81 ALA A O 1
ATOM 710 N N . ASP A 1 82 ? 10.484 1.661 -1.136 1.00 94.44 82 ASP A N 1
ATOM 711 C CA . ASP A 1 82 ? 10.204 2.819 -0.278 1.00 94.44 82 ASP A CA 1
ATOM 712 C C . ASP A 1 82 ? 8.980 3.613 -0.775 1.00 94.44 82 ASP A C 1
ATOM 714 O O . ASP A 1 82 ? 8.107 4.010 0.008 1.00 94.44 82 ASP A O 1
ATOM 718 N N . SER A 1 83 ? 8.865 3.791 -2.098 1.00 95.00 83 SER A N 1
ATOM 719 C CA . SER A 1 83 ? 7.683 4.379 -2.744 1.00 95.00 83 SER A CA 1
ATOM 720 C C . SER A 1 83 ? 6.421 3.549 -2.475 1.00 95.00 83 SER A C 1
ATOM 722 O O . SER A 1 83 ? 5.397 4.102 -2.065 1.00 95.00 83 SER A O 1
ATOM 724 N N . ALA A 1 84 ? 6.489 2.224 -2.630 1.00 96.38 84 ALA A N 1
ATOM 725 C CA . ALA A 1 84 ? 5.372 1.319 -2.375 1.00 96.38 84 ALA A CA 1
ATOM 726 C C . ALA A 1 84 ? 4.922 1.363 -0.907 1.00 96.38 84 ALA A C 1
ATOM 728 O O . ALA A 1 84 ? 3.726 1.482 -0.644 1.00 96.38 84 ALA A O 1
ATOM 729 N N . ILE A 1 85 ? 5.853 1.378 0.054 1.00 96.88 85 ILE A N 1
ATOM 730 C CA . ILE A 1 85 ? 5.538 1.547 1.482 1.00 96.88 85 ILE A CA 1
ATOM 731 C C . ILE A 1 85 ? 4.795 2.869 1.701 1.00 96.88 85 ILE A C 1
ATOM 733 O O . ILE A 1 85 ? 3.712 2.887 2.293 1.00 96.88 85 ILE A O 1
ATOM 737 N N . LYS A 1 86 ? 5.318 3.987 1.179 1.00 96.19 86 LYS A N 1
ATOM 738 C CA . LYS A 1 86 ? 4.669 5.305 1.301 1.00 96.19 86 LYS A CA 1
ATOM 739 C C . LYS A 1 86 ? 3.239 5.286 0.745 1.00 96.19 86 LYS A C 1
ATOM 741 O O . LYS A 1 86 ? 2.319 5.801 1.391 1.00 96.19 86 LYS A O 1
ATOM 746 N N . GLN A 1 87 ? 3.040 4.664 -0.415 1.00 97.31 87 GLN A N 1
ATOM 747 C CA . GLN A 1 87 ? 1.730 4.540 -1.053 1.00 97.31 87 GLN A CA 1
ATOM 748 C C . GLN A 1 87 ? 0.779 3.627 -0.266 1.00 97.31 87 GLN A C 1
ATOM 750 O O . GLN A 1 87 ? -0.376 4.006 -0.059 1.00 97.31 87 GLN A O 1
ATOM 755 N N . ALA A 1 88 ? 1.254 2.494 0.255 1.00 97.94 88 ALA A N 1
ATOM 756 C CA . ALA A 1 88 ? 0.470 1.589 1.094 1.00 97.94 88 ALA A CA 1
ATOM 757 C C . ALA A 1 88 ? -0.065 2.308 2.341 1.00 97.94 88 ALA A C 1
ATOM 759 O O . ALA A 1 88 ? -1.261 2.252 2.636 1.00 97.94 88 ALA A O 1
ATOM 760 N N . TYR A 1 89 ? 0.782 3.084 3.025 1.00 98.00 89 TYR A N 1
ATOM 761 C CA . TYR A 1 89 ? 0.356 3.892 4.170 1.00 98.00 89 TYR A CA 1
ATOM 762 C C . TYR A 1 89 ? -0.676 4.958 3.798 1.00 98.00 89 TYR A C 1
ATOM 764 O O . TYR A 1 89 ? -1.593 5.212 4.580 1.00 98.00 89 TYR A O 1
ATOM 772 N N . SER A 1 90 ? -0.549 5.594 2.632 1.00 97.25 90 SER A N 1
ATOM 773 C CA . SER A 1 90 ? -1.543 6.561 2.150 1.00 97.25 90 SER A CA 1
ATOM 774 C C . SER A 1 90 ? -2.909 5.897 1.934 1.00 97.25 90 SER A C 1
ATOM 776 O O . SER A 1 90 ? -3.928 6.372 2.449 1.00 97.25 90 SER A O 1
ATOM 778 N N . ILE A 1 91 ? -2.919 4.735 1.270 1.00 97.62 91 ILE A N 1
ATOM 779 C CA . ILE A 1 91 ? -4.122 3.928 1.027 1.00 97.62 91 ILE A CA 1
ATOM 780 C C . ILE A 1 91 ? -4.769 3.508 2.352 1.00 97.62 91 ILE A C 1
ATOM 782 O O . ILE A 1 91 ? -5.964 3.731 2.550 1.00 97.62 91 ILE A O 1
ATOM 786 N N . LEU A 1 92 ? -3.990 2.971 3.295 1.00 98.06 92 LEU A N 1
ATOM 787 C CA . LEU A 1 92 ? -4.494 2.516 4.593 1.00 98.06 92 LEU A CA 1
ATOM 788 C C . LEU A 1 92 ? -4.994 3.670 5.470 1.00 98.06 92 LEU A C 1
ATOM 790 O O . LEU A 1 92 ? -6.017 3.531 6.139 1.00 98.06 92 LEU A O 1
ATOM 794 N N . LYS A 1 93 ? -4.343 4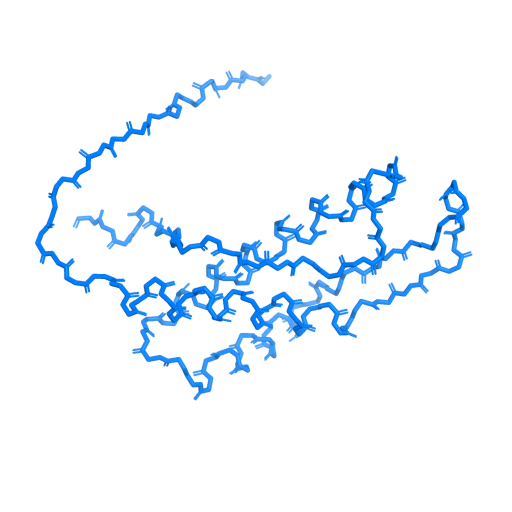.841 5.441 1.00 97.75 93 LYS A N 1
ATOM 795 C CA . LYS A 1 93 ? -4.840 6.048 6.127 1.00 97.75 93 LYS A CA 1
ATOM 796 C C . LYS A 1 93 ? -6.190 6.496 5.561 1.00 97.75 93 LYS A C 1
ATOM 798 O O . LYS A 1 93 ? -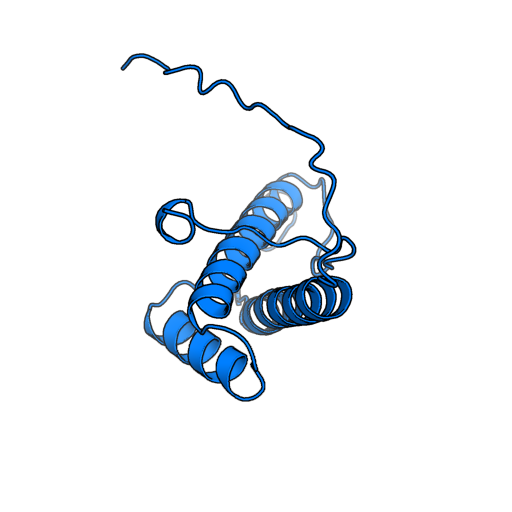7.094 6.819 6.334 1.00 97.75 93 LYS A O 1
ATOM 803 N N . SER A 1 94 ? -6.337 6.492 4.235 1.00 97.62 94 SER A N 1
ATOM 804 C CA . SER A 1 94 ? -7.600 6.821 3.566 1.00 97.62 94 SER A CA 1
ATOM 805 C C . SER A 1 94 ? -8.697 5.802 3.890 1.00 97.62 94 SER A C 1
ATOM 807 O O . SER A 1 94 ? -9.811 6.183 4.261 1.00 97.62 94 SER A O 1
ATOM 809 N N . TRP A 1 95 ? -8.378 4.504 3.837 1.00 97.75 95 TRP A N 1
ATOM 810 C CA . TRP A 1 95 ? -9.293 3.440 4.247 1.00 97.75 95 TRP A CA 1
ATOM 811 C C . TRP A 1 95 ? -9.733 3.620 5.704 1.00 97.75 95 TRP A C 1
ATOM 813 O O . TRP A 1 95 ? -10.933 3.690 5.950 1.00 97.75 95 TRP A O 1
ATOM 823 N N . ARG A 1 96 ? -8.798 3.807 6.648 1.00 96.19 96 ARG A N 1
ATOM 824 C CA . ARG A 1 96 ? -9.092 4.017 8.077 1.00 96.19 96 ARG A CA 1
ATOM 825 C C . ARG A 1 96 ? -10.048 5.186 8.282 1.00 96.19 96 ARG A C 1
ATOM 827 O O . ARG A 1 96 ? -11.024 5.058 9.016 1.00 96.19 96 ARG A O 1
ATOM 834 N N . ARG A 1 97 ? -9.793 6.321 7.620 1.00 95.69 97 ARG A N 1
ATOM 835 C CA . ARG A 1 97 ? -10.664 7.505 7.684 1.00 95.69 97 ARG A CA 1
ATOM 836 C C . ARG A 1 97 ? -12.087 7.174 7.231 1.00 95.69 97 ARG A C 1
ATOM 838 O O . ARG A 1 97 ? -13.040 7.561 7.897 1.00 95.69 97 ARG A O 1
ATOM 845 N N . ASN A 1 98 ? -12.238 6.465 6.116 1.00 96.25 98 ASN A N 1
ATOM 846 C CA . ASN A 1 98 ? -13.553 6.115 5.578 1.00 96.25 98 ASN A CA 1
ATOM 847 C C . ASN A 1 98 ? -14.261 5.022 6.389 1.00 96.25 98 ASN A C 1
ATOM 849 O O . ASN A 1 98 ? -15.473 5.090 6.566 1.00 96.25 98 ASN A O 1
ATOM 853 N N . TYR A 1 99 ? -13.512 4.061 6.928 1.00 95.38 99 TYR A N 1
ATOM 854 C CA . TYR A 1 99 ? -14.020 3.023 7.819 1.00 95.38 99 TYR A CA 1
ATOM 855 C C . TYR A 1 99 ? -14.598 3.624 9.110 1.00 95.38 99 TYR A C 1
ATOM 857 O O . TYR A 1 99 ? -15.725 3.303 9.478 1.00 95.38 99 TYR A O 1
ATOM 865 N N . LEU A 1 100 ? -13.882 4.561 9.745 1.00 93.56 100 LEU A N 1
ATOM 866 C CA . LEU A 1 100 ? -14.361 5.270 10.942 1.00 93.56 100 LEU A CA 1
ATOM 867 C C . LEU A 1 100 ? -15.576 6.168 10.654 1.00 93.56 100 LEU A C 1
ATOM 869 O O . LEU A 1 100 ? -16.404 6.393 11.531 1.00 93.56 100 LEU A O 1
ATOM 873 N N . LYS A 1 101 ? -15.715 6.658 9.415 1.00 92.94 101 LYS A N 1
ATOM 874 C CA . LYS A 1 101 ? -16.905 7.392 8.950 1.00 92.94 101 LYS A CA 1
ATOM 875 C C . LYS A 1 101 ? -18.088 6.482 8.593 1.00 92.94 101 LYS A C 1
ATOM 877 O O . LYS A 1 101 ? -19.131 7.003 8.222 1.00 92.94 101 LYS A O 1
ATOM 882 N N . GLY A 1 102 ? -17.931 5.158 8.647 1.00 92.69 102 GLY A N 1
ATOM 883 C CA . GLY A 1 102 ? -18.963 4.198 8.244 1.00 92.69 102 GLY A CA 1
ATOM 884 C C . GLY A 1 102 ? -19.082 3.971 6.733 1.00 92.69 102 GLY A C 1
ATOM 885 O O . GLY A 1 102 ? -19.862 3.131 6.311 1.00 92.69 102 GLY A O 1
ATOM 886 N N . ARG A 1 103 ? -18.272 4.652 5.910 1.00 93.62 103 ARG A N 1
ATOM 887 C CA . ARG A 1 103 ? -18.321 4.582 4.435 1.00 93.62 103 ARG A CA 1
ATOM 888 C C . ARG A 1 103 ? -17.631 3.348 3.845 1.00 93.62 103 ARG A C 1
ATOM 890 O O . ARG A 1 103 ? -17.705 3.121 2.644 1.00 93.62 103 ARG A O 1
ATOM 897 N N . ARG A 1 104 ? -16.875 2.597 4.652 1.00 93.44 104 ARG A N 1
ATOM 898 C CA . ARG A 1 104 ? -16.192 1.358 4.238 1.00 93.44 104 ARG A CA 1
ATOM 899 C C . ARG A 1 104 ? -16.303 0.277 5.303 1.00 93.44 104 ARG A C 1
ATOM 901 O O . ARG A 1 104 ? -16.328 0.578 6.495 1.00 93.44 104 ARG A O 1
ATOM 908 N N . ALA A 1 105 ? -16.331 -0.979 4.870 1.00 93.69 105 ALA A N 1
ATOM 909 C CA . ALA A 1 105 ? -16.302 -2.149 5.740 1.00 93.69 105 ALA A CA 1
ATOM 910 C C . ALA A 1 105 ? -14.877 -2.468 6.239 1.00 93.69 105 ALA A C 1
ATOM 912 O O . ALA A 1 105 ? -13.890 -1.847 5.820 1.00 93.69 105 ALA A O 1
ATOM 913 N N . LYS A 1 106 ? -14.773 -3.457 7.136 1.00 93.88 106 LYS A N 1
ATOM 914 C CA . LYS A 1 106 ? -13.513 -4.019 7.658 1.00 93.88 106 LYS A CA 1
ATOM 915 C C . LYS A 1 106 ? -12.809 -4.900 6.607 1.00 93.88 106 LYS A C 1
ATOM 917 O O . LYS A 1 106 ? -12.397 -6.017 6.883 1.00 93.88 106 LYS A O 1
ATOM 922 N N . THR A 1 107 ? -12.699 -4.404 5.379 1.00 95.44 107 THR A N 1
ATOM 923 C CA . THR A 1 107 ? -12.157 -5.124 4.221 1.00 95.44 107 THR A CA 1
ATOM 924 C C . THR A 1 107 ? -10.828 -4.517 3.797 1.00 95.44 107 THR A C 1
ATOM 926 O O . THR A 1 107 ? -10.728 -3.295 3.629 1.00 95.44 107 THR A O 1
ATOM 929 N N . LYS A 1 108 ? -9.828 -5.372 3.582 1.00 96.94 108 LYS A N 1
ATOM 930 C CA . LYS A 1 108 ? -8.492 -4.974 3.137 1.00 96.94 108 LYS A CA 1
ATOM 931 C C . LYS A 1 108 ? -8.547 -4.286 1.760 1.00 96.94 108 LYS A C 1
ATOM 933 O O . LYS A 1 108 ? -9.220 -4.791 0.862 1.00 96.94 108 LYS A O 1
ATOM 938 N N . PRO A 1 109 ? -7.854 -3.151 1.555 1.00 97.50 109 PRO A N 1
ATOM 939 C CA . PRO A 1 109 ? -7.732 -2.539 0.233 1.00 97.50 109 PRO A CA 1
ATOM 940 C C . PRO A 1 109 ? -7.002 -3.439 -0.779 1.00 97.50 109 PRO A C 1
ATOM 942 O O . PRO A 1 109 ? -6.026 -4.102 -0.432 1.00 97.50 109 PRO A O 1
ATOM 945 N N . VAL A 1 110 ? -7.443 -3.403 -2.042 1.00 97.88 110 VAL A N 1
ATOM 946 C CA . VAL A 1 110 ? -6.830 -4.146 -3.157 1.00 97.88 110 VAL A CA 1
ATOM 947 C C . VAL A 1 110 ? -6.401 -3.187 -4.267 1.00 97.88 110 VAL A C 1
ATOM 949 O O . VAL A 1 110 ? -7.174 -2.324 -4.693 1.00 97.88 110 VAL A O 1
ATOM 952 N N . VAL A 1 111 ? -5.174 -3.346 -4.758 1.00 97.06 111 VAL A N 1
ATOM 953 C CA . VAL A 1 111 ? -4.590 -2.559 -5.847 1.00 97.06 111 VAL A CA 1
ATOM 954 C C . VAL A 1 111 ? -4.938 -3.202 -7.187 1.00 97.06 111 VAL A C 1
ATOM 956 O O . VAL A 1 111 ? -4.294 -4.149 -7.643 1.00 97.06 111 VAL A O 1
ATOM 959 N N . LYS A 1 112 ? -5.970 -2.660 -7.838 1.00 95.62 112 LYS A N 1
ATOM 960 C CA . LYS A 1 112 ? -6.401 -3.104 -9.173 1.00 95.62 112 LYS A CA 1
ATOM 961 C C . LYS A 1 112 ? -5.636 -2.414 -10.305 1.00 95.62 112 LYS A C 1
ATOM 963 O O . LYS A 1 112 ? -5.312 -3.038 -11.306 1.00 95.62 112 LYS A O 1
ATOM 968 N N . LYS A 1 113 ? -5.350 -1.117 -10.154 1.00 95.19 113 LYS A N 1
ATOM 969 C CA . LYS A 1 113 ? -4.722 -0.308 -11.206 1.00 95.19 113 LYS A CA 1
ATOM 970 C C . LYS A 1 113 ? -3.214 -0.554 -11.258 1.00 95.19 113 LYS A C 1
ATOM 972 O O . LYS A 1 113 ? -2.554 -0.539 -10.223 1.00 95.19 113 LYS A O 1
ATOM 977 N N . LYS A 1 114 ? -2.685 -0.706 -12.471 1.00 96.12 114 LYS A N 1
ATOM 978 C CA . LYS A 1 114 ? -1.249 -0.717 -12.761 1.00 96.12 114 LYS A CA 1
ATOM 979 C C . LYS A 1 114 ? -0.771 0.727 -12.884 1.00 96.12 114 LYS A C 1
ATOM 981 O O . LYS A 1 114 ? -1.204 1.448 -13.779 1.00 96.12 114 LYS A O 1
ATOM 986 N N . PHE A 1 115 ? 0.038 1.177 -11.939 1.00 95.19 115 PHE A N 1
ATOM 987 C CA . PHE A 1 115 ? 0.634 2.509 -11.949 1.00 95.19 115 PHE A CA 1
ATOM 988 C C . PHE A 1 115 ? 1.874 2.500 -11.065 1.00 95.19 115 PHE A C 1
ATOM 990 O O . PHE A 1 115 ? 1.970 1.687 -10.152 1.00 95.19 115 PHE A O 1
ATOM 997 N N . VAL A 1 116 ? 2.767 3.454 -11.285 1.00 94.06 116 VAL A N 1
ATOM 998 C CA . VAL A 1 116 ? 3.910 3.713 -10.415 1.00 94.06 116 VAL A CA 1
ATOM 999 C C . VAL A 1 116 ? 4.007 5.209 -10.164 1.00 94.06 116 VAL A C 1
ATOM 1001 O O . VAL A 1 116 ? 3.630 6.013 -11.016 1.00 94.06 116 VAL A O 1
ATOM 1004 N N . ARG A 1 117 ? 4.482 5.595 -8.979 1.00 89.25 117 ARG A N 1
ATOM 1005 C CA . ARG A 1 117 ? 4.840 6.984 -8.690 1.00 89.25 117 ARG A CA 1
ATOM 1006 C C . ARG A 1 117 ? 6.356 7.094 -8.654 1.00 89.25 117 ARG A C 1
ATOM 1008 O O . ARG A 1 117 ? 6.987 6.537 -7.754 1.00 89.25 117 ARG A O 1
ATOM 1015 N N . VAL A 1 118 ? 6.899 7.8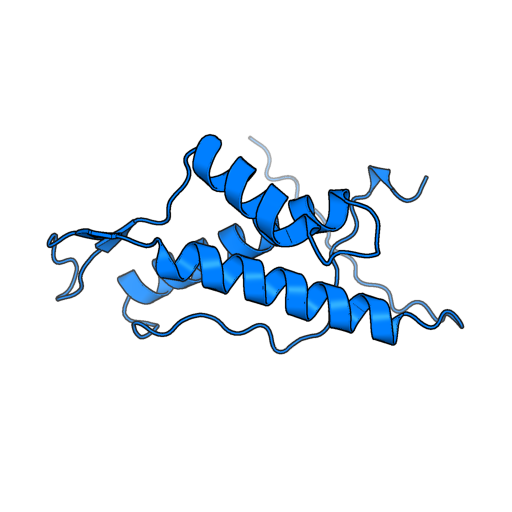09 -9.630 1.00 87.62 118 VAL A N 1
ATOM 1016 C CA . VAL A 1 118 ? 8.326 8.120 -9.735 1.00 87.62 118 VAL A CA 1
ATOM 1017 C C . VAL A 1 118 ? 8.581 9.438 -9.003 1.00 87.62 118 VAL A C 1
ATOM 1019 O O . VAL A 1 118 ? 7.741 10.340 -9.034 1.00 87.62 118 VAL A O 1
ATOM 1022 N N . LYS A 1 119 ? 9.684 9.518 -8.256 1.00 84.19 119 LYS A N 1
ATOM 1023 C CA . LYS A 1 119 ? 10.118 10.774 -7.634 1.00 84.19 119 LYS A CA 1
ATOM 1024 C C . LYS A 1 119 ? 10.756 11.660 -8.695 1.00 84.19 119 LYS A C 1
ATOM 1026 O O . LYS A 1 119 ? 11.486 11.154 -9.532 1.00 84.19 119 LYS A O 1
ATOM 1031 N N . GLU A 1 120 ? 10.527 12.960 -8.579 1.00 83.44 120 GLU A N 1
ATOM 1032 C CA . GLU A 1 120 ? 11.116 13.973 -9.458 1.00 83.44 120 GLU A CA 1
ATOM 1033 C C . GLU A 1 120 ? 12.641 13.892 -9.517 1.00 83.44 120 GLU A C 1
ATOM 1035 O O . GLU A 1 120 ? 13.220 13.883 -10.589 1.00 83.44 120 GLU A O 1
ATOM 1040 N N . THR A 1 121 ? 13.281 13.644 -8.376 1.00 84.62 121 THR A N 1
ATOM 1041 C CA . THR A 1 121 ? 14.738 13.491 -8.248 1.00 84.62 121 THR A CA 1
ATOM 1042 C C . THR A 1 121 ? 15.339 12.276 -8.974 1.00 84.62 121 THR A C 1
ATOM 1044 O O . THR A 1 121 ? 16.495 11.952 -8.732 1.00 84.62 121 THR A O 1
ATOM 1047 N N . LEU A 1 122 ? 14.550 11.506 -9.729 1.00 81.25 122 LEU A N 1
ATOM 1048 C CA . LEU A 1 122 ? 15.009 10.322 -10.467 1.00 81.25 122 LEU A CA 1
ATOM 1049 C C . LEU A 1 122 ? 15.068 10.546 -11.980 1.00 81.25 122 LEU A C 1
ATOM 1051 O O . LEU A 1 122 ? 15.597 9.689 -12.679 1.00 81.25 122 LEU A O 1
ATOM 1055 N N . TYR A 1 123 ? 14.493 11.637 -12.478 1.00 71.00 123 TYR A N 1
ATOM 1056 C CA . TYR A 1 123 ? 14.558 12.026 -13.880 1.00 71.00 123 TYR A CA 1
ATOM 1057 C C . TYR A 1 123 ? 15.059 13.473 -13.926 1.00 71.00 123 TYR A C 1
ATOM 1059 O O . TYR A 1 123 ? 14.279 14.418 -13.848 1.00 71.00 123 TYR A O 1
ATOM 1067 N N . SER A 1 124 ? 16.382 13.611 -13.966 1.00 53.97 124 SER A N 1
ATOM 1068 C CA . SER A 1 124 ? 17.091 14.875 -14.174 1.00 53.97 124 SER A CA 1
ATOM 1069 C C . SER A 1 124 ? 17.758 14.853 -15.538 1.00 53.97 124 SER A C 1
ATOM 1071 O O . SER A 1 124 ? 18.269 13.766 -15.895 1.00 53.97 124 SER A O 1
#

Sequence (124 aa):
MSESSYQVRSYKVKHNCDVKWFLEAYRWLLQRAIDETWKNITWKEKIIKKRLIPIIPKSNEFKRNLRNSLLRNWVFCAHYADSAIKQAYSILKSWRRNYLKGRRAKTKPVVKKKFVRVKETLYS

pLDDT: mean 91.12, std 11.02, range [39.34, 98.38]

Foldseek 3Di:
DDPPPPDDDDDDDDDPDDCPVVLVLLLVLLQLLLVLQLVPWDWDPPAQPNGTQTDGDDDPVSLVVSLVVSPPPDDDDSVSNVQSNVVSVVVVVVQNVCVSVVNDDPDGDHRPDRDGDDDPVVPD

Secondary stru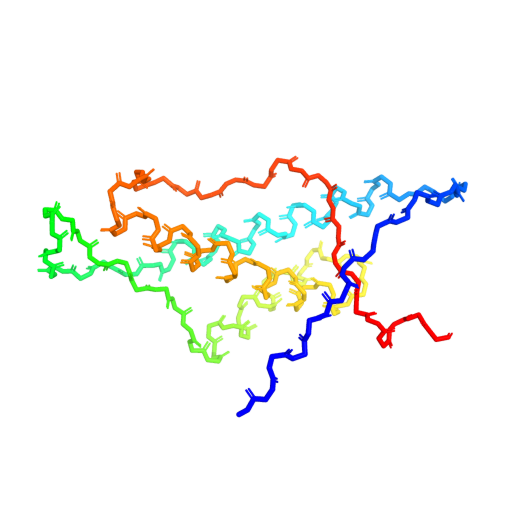cture (DSSP, 8-state):
-------------------HHHHHHHHHHHHHHHHHHHHT-EEEEEEETTEEEEE----HHHHHHHHHHHHTT--S-THHHHHHHHHHHHHHHHHHHHHHTTSS-S------S------GGG--